Protein AF-A0A927X8B6-F1 (afdb_monomer_lite)

Foldseek 3Di:
DDDDDDDDDDDDDDDDDDPDPDPPPPPPDPDDDDPDDDDDDDDPPPPCPPVVVVVVVVVVVVVVVVVVVVVVVVVVVVVVVVVVPPPPPPPDDDDDDDDDDPDDPPPDDLDAWEKEWAAPDLPQCKIFIDIVVDPDTPDIDNDPVVNVVVVVVVCVVVVRNHDYWYQDSVRDTDDD

Secondary structure (DSSP, 8-state):
----------------------------------S--PPPPPPGGG----HHHHHHHHHHHHHHHHHHHHHHHHHHHHHHHHHHHSSSS-----PPPPP--PPP------PPPEEEEEESSSS---EEEEETT--SEEEEES-HHHHHHHHHHHHHHH-S--EEEEEPTTS-EE--

Structure (mmCIF, N/CA/C/O backbone):
data_AF-A0A927X8B6-F1
#
_entry.id   AF-A0A927X8B6-F1
#
loop_
_atom_site.group_PDB
_atom_site.id
_atom_site.type_symbol
_atom_site.label_atom_id
_atom_site.label_alt_id
_atom_site.label_comp_id
_atom_site.label_asym_id
_atom_site.label_entity_id
_atom_site.label_seq_id
_atom_site.pdbx_PDB_ins_code
_atom_site.Cartn_x
_atom_site.Cartn_y
_atom_site.Cartn_z
_atom_site.occupancy
_atom_site.B_iso_or_equiv
_atom_site.auth_seq_id
_atom_site.auth_comp_id
_atom_site.auth_asym_id
_atom_site.auth_atom_id
_atom_site.pdbx_PDB_model_num
ATOM 1 N N . MET A 1 1 ? 44.680 -2.096 40.323 1.00 45.47 1 MET A N 1
ATOM 2 C CA . MET A 1 1 ? 43.452 -1.442 40.824 1.00 45.47 1 MET A CA 1
ATOM 3 C C . MET A 1 1 ? 42.272 -1.868 39.955 1.00 45.47 1 MET A C 1
ATOM 5 O O . MET A 1 1 ? 42.307 -1.581 38.764 1.00 45.47 1 MET A O 1
ATOM 9 N N . PRO A 1 2 ? 41.300 -2.627 40.490 1.00 49.91 2 PRO A N 1
ATOM 10 C CA . PRO A 1 2 ? 40.186 -3.171 39.718 1.00 49.91 2 PRO A CA 1
ATOM 11 C C . PRO A 1 2 ? 38.988 -2.210 39.733 1.00 49.91 2 PRO A C 1
ATOM 13 O O . PRO A 1 2 ? 38.528 -1.813 40.800 1.00 49.91 2 PRO A O 1
ATOM 16 N N . ILE A 1 3 ? 38.454 -1.855 38.562 1.00 54.47 3 ILE A N 1
ATOM 17 C CA . ILE A 1 3 ? 37.190 -1.110 38.459 1.00 54.47 3 ILE A CA 1
ATOM 18 C C . ILE A 1 3 ? 36.094 -2.100 38.064 1.00 54.47 3 ILE A C 1
ATOM 20 O O . ILE A 1 3 ? 35.949 -2.492 36.906 1.00 54.47 3 ILE A O 1
ATOM 24 N N . SER A 1 4 ? 35.360 -2.520 39.091 1.00 49.47 4 SER A N 1
ATOM 25 C CA . SER A 1 4 ? 34.104 -3.265 39.037 1.00 49.47 4 SER A CA 1
ATOM 26 C C . SER A 1 4 ? 33.076 -2.534 38.164 1.00 49.47 4 SER A C 1
ATOM 28 O O . SER A 1 4 ? 32.756 -1.373 38.415 1.00 49.47 4 SER A O 1
ATOM 30 N N . LYS A 1 5 ? 32.544 -3.207 37.134 1.00 63.81 5 LYS A N 1
ATOM 31 C CA . LYS A 1 5 ? 31.391 -2.727 36.357 1.00 63.81 5 LYS A CA 1
ATOM 32 C C . LYS A 1 5 ? 30.147 -3.480 36.815 1.00 63.81 5 LYS A C 1
ATOM 34 O O . LYS A 1 5 ? 29.963 -4.655 36.503 1.00 63.81 5 LYS A O 1
ATOM 39 N N . VAL A 1 6 ? 29.310 -2.778 37.573 1.00 59.16 6 VAL A N 1
ATOM 40 C CA . VAL A 1 6 ? 28.020 -3.245 38.085 1.00 59.16 6 VAL A CA 1
ATOM 41 C C . VAL A 1 6 ? 27.035 -3.359 36.918 1.00 59.16 6 VAL A C 1
ATOM 43 O O . VAL A 1 6 ? 26.831 -2.414 36.159 1.00 59.16 6 VAL A O 1
ATOM 46 N N . LYS A 1 7 ? 26.455 -4.548 36.748 1.00 55.72 7 LYS A N 1
ATOM 47 C CA . LYS A 1 7 ? 25.519 -4.897 35.673 1.00 55.72 7 LYS A CA 1
ATOM 48 C C . LYS A 1 7 ? 24.091 -4.705 36.197 1.00 55.72 7 LYS A C 1
ATOM 50 O O . LYS A 1 7 ? 23.551 -5.587 36.856 1.00 55.72 7 LYS A O 1
ATOM 55 N N . THR A 1 8 ? 23.495 -3.542 35.946 1.00 59.62 8 THR A N 1
ATOM 56 C CA . THR A 1 8 ? 22.123 -3.225 36.378 1.00 59.62 8 THR A CA 1
ATOM 57 C C . THR A 1 8 ? 21.105 -3.846 35.421 1.00 59.62 8 THR A C 1
ATOM 59 O O . THR A 1 8 ? 20.920 -3.385 34.298 1.00 59.62 8 THR A O 1
ATOM 62 N N . THR A 1 9 ? 20.434 -4.910 35.859 1.00 49.34 9 THR A N 1
ATOM 63 C CA . THR A 1 9 ? 19.267 -5.501 35.188 1.00 49.34 9 THR A CA 1
ATOM 64 C C . THR A 1 9 ? 17.991 -4.743 35.554 1.00 49.34 9 THR A C 1
ATOM 66 O O . THR A 1 9 ? 17.488 -4.886 36.666 1.00 49.34 9 THR A O 1
ATOM 69 N N . LEU A 1 10 ? 17.434 -3.985 34.608 1.00 51.88 10 LEU A N 1
ATOM 70 C CA . LEU A 1 10 ? 16.079 -3.429 34.679 1.00 51.88 10 LEU A CA 1
ATOM 71 C C . LEU A 1 10 ? 15.093 -4.436 34.069 1.00 51.88 10 LEU A C 1
ATOM 73 O O . LEU A 1 10 ? 14.996 -4.580 32.852 1.00 51.88 10 LEU A O 1
ATOM 77 N N . LYS A 1 11 ? 14.370 -5.160 34.930 1.00 51.88 11 LYS A N 1
ATOM 78 C CA . LYS A 1 11 ? 13.181 -5.934 34.549 1.00 51.88 11 LYS A CA 1
ATOM 79 C C . LYS A 1 11 ? 12.005 -4.963 34.442 1.00 51.88 11 LYS A C 1
ATOM 81 O O . LYS A 1 11 ? 11.467 -4.552 35.463 1.00 51.88 11 LYS A O 1
ATOM 86 N N . MET A 1 12 ? 11.607 -4.600 33.225 1.00 58.03 12 MET A N 1
ATOM 87 C CA . MET A 1 12 ? 10.322 -3.937 32.991 1.00 58.03 12 MET A CA 1
ATOM 88 C C . MET A 1 12 ? 9.273 -4.997 32.651 1.00 58.03 12 MET A C 1
ATOM 90 O O . MET A 1 12 ? 9.260 -5.561 31.561 1.00 58.03 12 MET A O 1
ATOM 94 N N . THR A 1 13 ? 8.412 -5.290 33.619 1.00 50.03 13 THR A N 1
ATOM 95 C CA . THR A 1 13 ? 7.184 -6.066 33.448 1.00 50.03 13 THR A CA 1
ATOM 96 C C . THR A 1 13 ? 6.115 -5.170 32.824 1.00 50.03 13 THR A C 1
ATOM 98 O O . THR A 1 13 ? 5.496 -4.349 33.496 1.00 50.03 13 THR A O 1
ATOM 101 N N . LEU A 1 14 ? 5.893 -5.316 31.517 1.00 57.31 14 LEU A N 1
ATOM 102 C CA . LEU A 1 14 ? 4.730 -4.737 30.850 1.00 57.31 14 LEU A CA 1
ATOM 103 C C . LEU A 1 14 ? 3.521 -5.640 31.117 1.00 57.31 14 LEU A C 1
ATOM 105 O O . LEU A 1 14 ? 3.470 -6.782 30.666 1.00 57.31 14 LEU A O 1
ATOM 109 N N . LYS A 1 15 ? 2.565 -5.111 31.887 1.00 53.06 15 LYS A N 1
ATOM 110 C CA . LYS A 1 15 ? 1.206 -5.643 32.017 1.00 53.06 15 LYS A CA 1
ATOM 111 C C . LYS A 1 15 ? 0.536 -5.606 30.643 1.00 53.06 15 LYS A C 1
ATOM 113 O O . LYS A 1 15 ? 0.248 -4.535 30.119 1.00 53.06 15 LYS A O 1
ATOM 118 N N . THR A 1 16 ? 0.292 -6.780 30.077 1.00 52.22 16 THR A N 1
ATOM 119 C CA . THR A 1 16 ? -0.583 -6.973 28.923 1.00 52.22 16 THR A CA 1
ATOM 120 C C . THR A 1 16 ? -2.029 -6.958 29.412 1.00 52.22 16 THR A C 1
ATOM 122 O O . THR A 1 16 ? -2.458 -7.872 30.110 1.00 52.22 16 THR A O 1
ATOM 125 N N . GLU A 1 17 ? -2.776 -5.911 29.068 1.00 54.41 17 GLU A N 1
ATOM 126 C CA . GLU A 1 17 ? -4.236 -5.931 29.142 1.00 54.41 17 GLU A CA 1
ATOM 127 C C . GLU A 1 17 ? -4.773 -6.783 27.985 1.00 54.41 17 GLU A C 1
ATOM 129 O O . GLU A 1 17 ? -4.741 -6.391 26.816 1.00 54.41 17 GLU A O 1
ATOM 134 N N . GLU A 1 18 ? -5.251 -7.981 28.317 1.00 49.84 18 GLU A N 1
ATOM 135 C CA . GLU A 1 18 ? -6.046 -8.825 27.430 1.00 49.84 18 GLU A CA 1
ATOM 136 C C . GLU A 1 18 ? -7.381 -8.135 27.112 1.00 49.84 18 GLU A C 1
ATOM 138 O O . GLU A 1 18 ? -8.344 -8.188 27.882 1.00 49.84 18 GLU A O 1
ATOM 143 N N . LYS A 1 19 ? -7.484 -7.533 25.925 1.00 51.00 19 LYS A N 1
ATOM 144 C CA . LYS A 1 19 ? -8.784 -7.302 25.290 1.00 51.00 19 LYS A CA 1
ATOM 145 C C . LYS A 1 19 ? -9.341 -8.650 24.837 1.00 51.00 19 LYS A C 1
ATOM 147 O O . LYS A 1 19 ? -9.037 -9.131 23.749 1.00 51.00 19 LYS A O 1
ATOM 152 N N . LYS A 1 20 ? -10.176 -9.245 25.690 1.00 47.88 20 LYS A N 1
ATOM 153 C CA . LYS A 1 20 ? -11.065 -10.361 25.351 1.00 47.88 20 LYS A CA 1
ATOM 154 C C . LYS A 1 20 ? -12.019 -9.926 24.235 1.00 47.88 20 LYS A C 1
ATOM 156 O O . LYS A 1 20 ? -13.038 -9.292 24.495 1.00 47.88 20 LYS A O 1
ATOM 161 N N . THR A 1 21 ? -11.711 -10.277 22.993 1.00 44.16 21 THR A N 1
ATOM 162 C CA . THR A 1 21 ? -12.720 -10.393 21.941 1.00 44.16 21 THR A CA 1
ATOM 163 C C . THR A 1 21 ? -13.419 -11.733 22.138 1.00 44.16 21 THR A C 1
ATOM 165 O O . THR A 1 21 ? -12.880 -12.794 21.838 1.00 44.16 21 THR A O 1
ATOM 168 N N . ALA A 1 22 ? -14.617 -11.688 22.718 1.00 50.59 22 ALA A N 1
ATOM 169 C CA . ALA A 1 22 ? -15.495 -12.841 22.819 1.00 50.59 22 ALA A CA 1
ATOM 170 C C . ALA A 1 22 ? -15.906 -13.287 21.404 1.00 50.59 22 ALA A C 1
ATOM 172 O O . ALA A 1 22 ? -16.824 -12.733 20.803 1.00 50.59 22 ALA A O 1
ATOM 173 N N . SER A 1 23 ? -15.213 -14.288 20.862 1.00 53.00 23 SER A N 1
ATOM 174 C CA . SER A 1 23 ? -15.719 -15.095 19.756 1.00 53.00 23 SER A CA 1
ATOM 175 C C . SER A 1 23 ? -16.843 -15.967 20.311 1.00 53.00 23 SER A C 1
ATOM 177 O O . SER A 1 23 ? -16.607 -16.952 21.014 1.00 53.00 23 SER A O 1
ATOM 179 N N . VAL A 1 24 ? -18.080 -15.566 20.033 1.00 46.59 24 VAL A N 1
ATOM 180 C CA . VAL A 1 24 ? -19.284 -16.363 20.271 1.00 46.59 24 VAL A CA 1
ATOM 181 C C . VAL A 1 24 ? -19.260 -17.543 19.300 1.00 46.59 24 VAL A C 1
ATOM 183 O O . VAL A 1 24 ? -19.782 -17.475 18.191 1.00 46.59 24 VAL A O 1
ATOM 186 N N . THR A 1 25 ? -18.616 -18.634 19.707 1.00 46.47 25 THR A N 1
ATOM 187 C CA . THR A 1 25 ? -18.770 -19.935 19.054 1.00 46.47 25 THR A CA 1
ATOM 188 C C . THR A 1 25 ? -20.024 -20.577 19.635 1.00 46.47 25 THR A C 1
ATOM 190 O O . THR A 1 25 ? -20.055 -20.986 20.796 1.00 46.47 25 THR A O 1
ATOM 193 N N . VAL A 1 26 ? -21.088 -20.609 18.833 1.00 48.41 26 VAL A N 1
ATOM 194 C CA . VAL A 1 26 ? -22.376 -21.233 19.156 1.00 48.41 26 VAL A CA 1
ATOM 195 C C . VAL A 1 26 ? -22.187 -22.751 19.233 1.00 48.41 26 VAL A C 1
ATOM 197 O O . VAL A 1 26 ? -22.384 -23.482 18.265 1.00 48.41 26 VAL A O 1
ATOM 200 N N . SER A 1 27 ? -21.786 -23.237 20.406 1.00 48.31 27 SER A N 1
ATOM 201 C CA . SER A 1 27 ?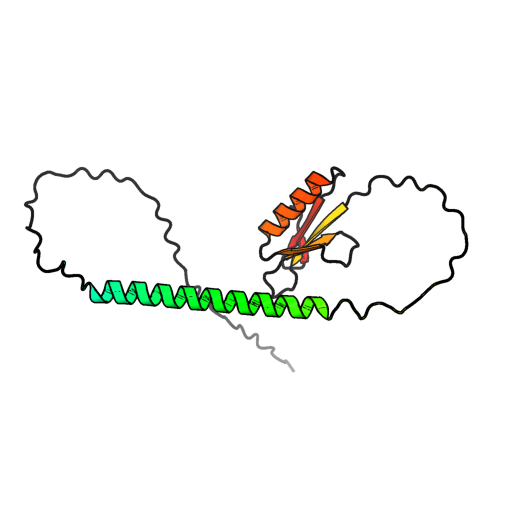 -21.833 -24.655 20.753 1.00 48.31 27 SER A CA 1
ATOM 202 C C . SER A 1 27 ? -23.282 -25.040 21.023 1.00 48.31 27 SER A C 1
ATOM 204 O O . SER A 1 27 ? -23.838 -24.779 22.090 1.00 48.31 27 SER A O 1
ATOM 206 N N . LYS A 1 28 ? -23.901 -25.661 20.021 1.00 55.03 28 LYS A N 1
ATOM 207 C CA . LYS A 1 28 ? -25.238 -26.251 20.081 1.00 55.03 28 LYS A CA 1
ATOM 208 C C . LYS A 1 28 ? -25.197 -27.483 20.997 1.00 55.03 28 LYS A C 1
ATOM 210 O O . LYS A 1 28 ? -25.062 -28.611 20.536 1.00 55.03 28 LYS A O 1
ATOM 215 N N . ARG A 1 29 ? -25.262 -27.265 22.314 1.00 53.12 29 ARG A N 1
ATOM 216 C CA . ARG A 1 29 ? -25.476 -28.331 23.301 1.00 53.12 29 ARG A CA 1
ATOM 217 C C . ARG A 1 29 ? -26.981 -28.545 23.427 1.00 53.12 29 ARG A C 1
ATOM 219 O O . ARG A 1 29 ? -27.686 -27.723 24.003 1.00 53.12 29 ARG A O 1
ATOM 226 N N . VAL A 1 30 ? -27.467 -29.629 22.833 1.00 50.25 30 VAL A N 1
ATOM 227 C CA . VAL A 1 30 ? -28.822 -30.139 23.053 1.00 50.25 30 VAL A CA 1
ATOM 228 C C . VAL A 1 30 ? -28.874 -30.624 24.500 1.00 50.25 30 VAL A C 1
ATOM 230 O O . VAL A 1 30 ? -28.329 -31.672 24.831 1.00 50.25 30 VAL A O 1
ATOM 233 N N . VAL A 1 31 ? -29.449 -29.806 25.380 1.00 50.31 31 VAL A N 1
ATOM 234 C CA . VAL A 1 31 ? -29.791 -30.207 26.745 1.00 50.31 31 VAL A CA 1
ATOM 235 C C . VAL A 1 31 ? -31.139 -30.912 26.659 1.00 50.31 31 VAL A C 1
ATOM 237 O O . VAL A 1 31 ? -32.131 -30.305 26.258 1.00 50.31 31 VAL A O 1
ATOM 240 N N . ALA A 1 32 ? -31.154 -32.204 26.983 1.00 58.38 32 ALA A N 1
ATOM 241 C CA . ALA A 1 32 ? -32.377 -32.947 27.242 1.00 58.38 32 ALA A CA 1
ATOM 242 C C . ALA A 1 32 ? -33.082 -32.303 28.445 1.00 58.38 32 ALA A C 1
ATOM 244 O O . ALA A 1 32 ? -32.494 -32.165 29.516 1.00 58.38 32 ALA A O 1
ATOM 245 N N . ILE A 1 33 ? -34.308 -31.833 28.229 1.00 54.38 33 ILE A N 1
ATOM 246 C CA . ILE A 1 33 ? -35.131 -31.177 29.243 1.00 54.38 33 ILE A CA 1
ATOM 247 C C . ILE A 1 33 ? -35.971 -32.261 29.918 1.00 54.38 33 ILE A C 1
ATOM 249 O O . ILE A 1 33 ? -36.886 -32.807 29.302 1.00 54.38 33 ILE A O 1
ATOM 253 N N . ASP A 1 34 ? -35.662 -32.545 31.181 1.00 63.03 34 ASP A N 1
ATOM 254 C CA . ASP A 1 34 ? -36.523 -33.310 32.082 1.00 63.03 34 ASP A CA 1
ATOM 255 C C . ASP A 1 34 ? -37.827 -32.531 32.358 1.00 63.03 34 ASP A C 1
ATOM 257 O O . ASP A 1 34 ? -37.784 -31.388 32.828 1.00 63.03 34 ASP A O 1
ATOM 261 N N . PRO A 1 35 ? -39.017 -33.107 32.105 1.00 57.50 35 PRO A N 1
ATOM 262 C CA . PRO A 1 35 ? -40.282 -32.405 32.266 1.00 57.50 35 PRO A CA 1
ATOM 263 C C . PRO A 1 35 ? -40.808 -32.560 33.696 1.00 57.50 35 PRO A C 1
ATOM 265 O O . PRO A 1 35 ? -41.749 -33.315 33.917 1.00 57.50 35 PRO A O 1
ATOM 268 N N . LYS A 1 36 ? -40.217 -31.876 34.685 1.00 59.53 36 LYS A N 1
ATOM 269 C CA . LYS A 1 36 ? -40.793 -31.782 36.048 1.00 59.53 36 LYS A CA 1
ATOM 270 C C . LYS A 1 36 ? -40.173 -30.648 36.871 1.00 59.53 36 LYS A C 1
ATOM 272 O O . LYS A 1 36 ? -39.516 -30.872 37.877 1.00 59.53 36 LYS A O 1
ATOM 277 N N . THR A 1 37 ? -40.417 -29.400 36.481 1.00 53.03 37 THR A N 1
ATOM 278 C CA . THR A 1 37 ? -40.300 -28.267 37.413 1.00 53.03 37 THR A CA 1
ATOM 279 C C . THR A 1 37 ? -41.397 -27.241 37.151 1.00 53.03 37 THR A C 1
ATOM 281 O O . THR A 1 37 ? -41.584 -26.709 36.058 1.00 53.03 37 THR A O 1
ATOM 284 N N . THR A 1 38 ? -42.183 -27.033 38.198 1.00 59.47 38 THR A N 1
ATOM 285 C CA . THR A 1 38 ? -43.279 -26.082 38.353 1.00 59.47 38 THR A CA 1
ATOM 286 C C . THR A 1 38 ? -42.827 -24.646 38.090 1.00 59.47 38 THR A C 1
ATOM 288 O O . THR A 1 38 ? -41.862 -24.163 38.675 1.00 59.47 38 THR A O 1
ATOM 291 N N . LYS A 1 39 ? -43.561 -23.963 37.206 1.00 59.41 39 LYS A N 1
ATOM 292 C CA . LYS A 1 39 ? -43.331 -22.580 36.768 1.00 59.41 39 LYS A CA 1
ATOM 293 C C . LYS A 1 39 ? -43.579 -21.579 37.913 1.00 59.41 39 LYS A C 1
ATOM 295 O O . LYS A 1 39 ? -44.709 -21.536 38.404 1.00 59.41 39 LYS A O 1
ATOM 300 N N . PRO A 1 40 ? -42.625 -20.708 38.286 1.00 59.03 40 PRO A N 1
ATOM 301 C CA . PRO A 1 40 ? -42.955 -19.485 39.007 1.00 59.03 40 PRO A CA 1
ATOM 302 C C . PRO A 1 40 ? -43.551 -18.453 38.032 1.00 59.03 40 PRO A C 1
ATOM 304 O O . PRO A 1 40 ? -43.034 -18.235 36.936 1.00 59.03 40 PRO A O 1
ATOM 307 N N . LYS A 1 41 ? -44.676 -17.838 38.418 1.00 60.06 41 LYS A N 1
ATOM 308 C CA . LYS A 1 41 ? -45.318 -16.735 37.683 1.00 60.06 41 LYS A CA 1
ATOM 309 C C . LYS A 1 41 ? -44.367 -15.525 37.636 1.00 60.06 41 LYS A C 1
ATOM 311 O O . LYS A 1 41 ? -43.956 -15.080 38.707 1.00 60.06 41 LYS A O 1
ATOM 316 N N . PRO A 1 42 ? -44.043 -14.957 36.459 1.00 55.94 42 PRO A N 1
ATOM 317 C CA . PRO A 1 42 ? -43.286 -13.714 36.400 1.00 55.94 42 PRO A CA 1
ATOM 318 C C . PRO A 1 42 ? -44.138 -12.550 36.923 1.00 55.94 42 PRO A C 1
ATOM 320 O O . PRO A 1 42 ? -45.304 -12.387 36.560 1.00 55.94 42 PRO A O 1
ATOM 323 N N . ASN A 1 43 ? -43.539 -11.766 37.816 1.00 54.72 43 ASN A N 1
ATOM 324 C CA . ASN A 1 43 ? -44.106 -10.566 38.416 1.00 54.72 43 ASN A CA 1
ATOM 325 C C . ASN A 1 43 ? -44.105 -9.428 37.375 1.00 54.72 43 ASN A C 1
ATOM 327 O O . ASN A 1 43 ? -43.055 -9.028 36.886 1.00 54.72 43 ASN A O 1
ATOM 331 N N . ILE A 1 44 ? -45.289 -8.925 37.019 1.00 56.03 44 ILE A N 1
ATOM 332 C CA . ILE A 1 44 ? -45.542 -7.996 35.895 1.00 56.03 44 ILE A CA 1
ATOM 333 C C . ILE A 1 44 ? -45.153 -6.530 36.223 1.00 56.03 44 ILE A C 1
ATOM 335 O O . ILE A 1 44 ? -45.356 -5.626 35.420 1.00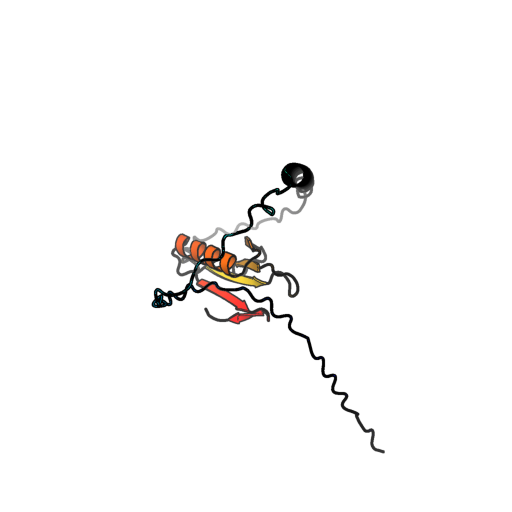 56.03 44 ILE A O 1
ATOM 339 N N . ARG A 1 45 ? -44.559 -6.255 37.392 1.00 53.19 45 ARG A N 1
ATOM 340 C CA . ARG A 1 45 ? -44.292 -4.880 37.862 1.00 53.19 45 ARG A CA 1
ATOM 341 C C . ARG A 1 45 ? -42.993 -4.219 37.381 1.00 53.19 45 ARG A C 1
ATOM 343 O O . ARG A 1 45 ? -42.810 -3.047 37.679 1.00 53.19 45 ARG A O 1
ATOM 350 N N . GLU A 1 46 ? -42.135 -4.894 36.616 1.00 52.97 46 GLU A N 1
ATOM 351 C CA . GLU A 1 46 ? -40.836 -4.328 36.184 1.00 52.97 46 GLU A CA 1
ATOM 352 C C . GLU A 1 46 ? -40.760 -3.885 34.710 1.00 52.97 46 GLU A C 1
ATOM 354 O O . GLU A 1 46 ? -39.715 -3.438 34.251 1.00 52.97 46 GLU A O 1
ATOM 359 N N . LEU A 1 47 ? -41.860 -3.932 33.951 1.00 51.69 47 LEU A N 1
ATOM 360 C CA . LEU A 1 47 ? -41.885 -3.503 32.542 1.00 51.69 47 LEU A CA 1
ATOM 361 C C . LEU A 1 47 ? -42.460 -2.092 32.346 1.00 51.69 47 LEU A C 1
ATOM 363 O O . LEU A 1 47 ? -43.196 -1.840 31.396 1.00 51.69 47 LEU A O 1
ATOM 367 N N . TYR A 1 48 ? -42.108 -1.153 33.226 1.00 53.00 48 TYR A N 1
ATOM 368 C CA . TYR A 1 48 ? -42.310 0.276 32.972 1.00 53.00 48 TYR A CA 1
ATOM 369 C C . TYR A 1 48 ? -40.954 0.926 32.702 1.00 53.00 48 TYR A C 1
ATOM 371 O O . TYR A 1 48 ? -40.421 1.685 33.504 1.00 53.00 48 TYR A O 1
ATOM 379 N N . ILE A 1 49 ? -40.366 0.560 31.562 1.00 60.53 49 ILE A N 1
ATOM 380 C CA . ILE A 1 49 ? -39.221 1.280 31.013 1.00 60.53 49 ILE A CA 1
ATOM 381 C C . ILE A 1 49 ? -39.733 2.670 30.642 1.00 60.53 49 ILE A C 1
ATOM 383 O O . ILE A 1 49 ? -40.603 2.828 29.782 1.00 60.53 49 ILE A O 1
ATOM 387 N N . ASP A 1 50 ? -39.223 3.656 31.367 1.00 64.06 50 ASP A N 1
ATOM 388 C CA . ASP A 1 50 ? -39.612 5.051 31.306 1.00 64.06 50 ASP A CA 1
ATOM 389 C C . ASP A 1 50 ? -39.419 5.587 29.875 1.00 64.06 50 ASP A C 1
ATOM 391 O O . ASP A 1 50 ? -38.303 5.733 29.371 1.00 64.06 50 ASP A O 1
ATOM 395 N N . GLN A 1 51 ? -40.526 5.857 29.173 1.00 69.38 51 GLN A N 1
ATOM 396 C CA . GLN A 1 51 ? -40.513 6.358 27.791 1.00 69.38 51 GLN A CA 1
ATOM 397 C C . GLN A 1 51 ? -39.725 7.674 27.650 1.00 69.38 51 GLN A C 1
ATOM 399 O O . GLN A 1 51 ? -39.367 8.068 26.534 1.00 69.38 51 GLN A O 1
ATOM 404 N N . SER A 1 52 ? -39.457 8.362 28.763 1.00 70.06 52 SER A N 1
ATOM 405 C CA . SER A 1 52 ? -38.640 9.569 28.809 1.00 70.06 52 SER A CA 1
ATOM 406 C C . SER A 1 52 ? -37.148 9.294 28.561 1.00 70.06 52 SER A C 1
ATOM 408 O O . SER A 1 52 ? -36.509 10.066 27.839 1.00 70.06 52 SER A O 1
ATOM 410 N N . GLU A 1 53 ? -36.600 8.171 29.034 1.00 72.31 53 GLU A N 1
ATOM 411 C CA . GLU A 1 53 ? -35.199 7.802 28.788 1.00 72.31 53 GLU A CA 1
ATOM 412 C C . GLU A 1 53 ? -34.973 7.404 27.328 1.00 72.31 53 GLU A C 1
ATOM 414 O O . GLU A 1 53 ? -33.985 7.811 26.712 1.00 72.31 53 GLU A O 1
ATOM 419 N N . LEU A 1 54 ? -35.944 6.713 26.721 1.00 72.19 54 LEU A N 1
ATOM 420 C CA . LEU A 1 54 ? -35.883 6.347 25.305 1.00 72.19 54 LEU A CA 1
ATOM 421 C C . LEU A 1 54 ? -35.923 7.581 24.385 1.00 72.19 54 LEU A C 1
ATOM 423 O O . LEU A 1 54 ? -35.277 7.597 23.333 1.00 72.19 54 LEU A O 1
ATOM 427 N N . LYS A 1 55 ? -36.657 8.632 24.776 1.00 78.69 55 LYS A N 1
ATOM 428 C CA . LYS A 1 55 ? -36.673 9.913 24.050 1.00 78.69 55 LYS A CA 1
ATOM 429 C C . LYS A 1 55 ? -35.347 10.662 24.201 1.00 78.69 55 LYS A C 1
ATOM 431 O O . LYS A 1 55 ? -34.813 11.115 23.191 1.00 78.69 55 LYS A O 1
ATOM 436 N N . ARG A 1 56 ? -34.772 10.713 25.409 1.00 78.19 56 ARG A N 1
ATOM 437 C CA . ARG A 1 56 ? -33.462 11.349 25.655 1.00 78.19 56 ARG A CA 1
ATOM 438 C C . ARG A 1 56 ? -32.320 10.652 24.913 1.00 78.19 56 ARG A C 1
ATOM 440 O O . ARG A 1 56 ? -31.470 11.332 24.345 1.00 78.19 56 ARG A O 1
ATOM 447 N N . ALA A 1 57 ? -32.330 9.319 24.850 1.00 76.38 57 ALA A N 1
ATOM 448 C CA . ALA A 1 57 ? -31.323 8.553 24.116 1.00 76.38 57 ALA A CA 1
ATOM 449 C C . ALA A 1 57 ? -31.355 8.840 22.602 1.00 76.38 57 ALA A C 1
ATOM 451 O O . ALA A 1 57 ? -30.314 9.094 21.998 1.00 76.38 57 ALA A O 1
ATOM 452 N N . LYS A 1 58 ? -32.550 8.886 21.995 1.00 78.75 58 LYS A N 1
ATOM 453 C CA . LYS A 1 58 ? -32.705 9.208 20.564 1.00 78.75 58 LYS A CA 1
ATOM 454 C C . LYS A 1 58 ? -32.314 10.646 20.229 1.00 78.75 58 LYS A C 1
ATOM 456 O O . LYS A 1 58 ? -31.801 10.910 19.144 1.00 78.75 58 LYS A O 1
ATOM 461 N N . GLU A 1 59 ? -32.567 11.584 21.136 1.00 81.94 59 GLU A N 1
ATOM 462 C CA . GLU A 1 59 ? -32.215 12.989 20.929 1.00 81.94 59 GLU A CA 1
ATOM 463 C C . GLU A 1 59 ? -30.698 13.214 21.036 1.00 81.94 59 GLU A C 1
ATOM 465 O O . GLU A 1 59 ? -30.125 13.923 20.206 1.00 81.94 59 GLU A O 1
ATOM 470 N N . ALA A 1 60 ? -30.031 12.527 21.971 1.00 78.19 60 ALA A N 1
ATOM 471 C CA . ALA A 1 60 ? -28.574 12.534 22.099 1.00 78.19 60 ALA A CA 1
ATOM 472 C C . ALA A 1 60 ? -27.873 11.963 20.850 1.00 78.19 60 ALA A C 1
ATOM 474 O O . ALA A 1 60 ? -26.945 12.589 20.333 1.00 78.19 60 ALA A O 1
ATOM 475 N N . GLU A 1 61 ? -28.363 10.844 20.308 1.00 77.88 61 GLU A N 1
ATOM 476 C CA . GLU A 1 61 ? -27.824 10.226 19.085 1.00 77.88 61 GLU A CA 1
ATOM 477 C C . GLU A 1 61 ? -27.933 11.168 17.871 1.00 77.88 61 GLU A C 1
ATOM 479 O O . GLU A 1 61 ? -26.999 11.315 17.076 1.00 77.88 61 GLU A O 1
ATOM 484 N N . ARG A 1 62 ? -29.053 11.891 17.758 1.00 79.12 62 ARG A N 1
ATOM 485 C CA . ARG A 1 62 ? -29.290 12.852 16.671 1.00 79.12 62 ARG A CA 1
ATOM 486 C C . ARG A 1 62 ? -28.362 14.070 16.762 1.00 79.12 62 ARG A C 1
ATOM 488 O O . ARG A 1 62 ? -27.902 14.579 15.737 1.00 79.12 62 ARG A O 1
ATOM 495 N N . LEU A 1 63 ? -28.060 14.521 17.980 1.00 79.06 63 LEU A N 1
ATOM 496 C CA . LEU A 1 63 ? -27.148 15.639 18.241 1.00 79.06 63 LEU A CA 1
ATOM 497 C C . LEU A 1 63 ? -25.686 15.260 17.955 1.00 79.06 63 LEU A C 1
ATOM 499 O O . LEU A 1 63 ? -24.920 16.075 17.429 1.00 79.06 63 LEU A O 1
ATOM 503 N N . GLU A 1 64 ? -25.308 14.015 18.242 1.00 78.12 64 GLU A N 1
ATOM 504 C CA . GLU A 1 64 ? -23.975 13.486 17.953 1.00 78.12 64 GLU A CA 1
ATOM 505 C C . GLU A 1 64 ? -23.759 13.262 16.445 1.00 78.12 64 GLU A C 1
ATOM 507 O O . GLU A 1 64 ? -22.711 13.639 15.905 1.00 78.12 64 GLU A O 1
ATOM 512 N N . ALA A 1 65 ? -24.784 12.780 15.733 1.00 76.25 65 ALA A N 1
ATOM 513 C CA . ALA A 1 65 ? -24.766 12.659 14.275 1.00 76.25 65 ALA A CA 1
ATOM 514 C C . ALA A 1 65 ? -24.584 14.021 13.573 1.00 76.25 65 ALA A C 1
ATOM 516 O O . ALA A 1 65 ? -23.756 14.139 12.664 1.00 76.25 65 ALA A O 1
ATOM 517 N N . ASN A 1 66 ? -25.272 15.074 14.033 1.00 83.25 66 ASN A N 1
ATOM 518 C CA . ASN A 1 66 ? -25.117 16.426 13.481 1.00 83.25 66 ASN A CA 1
ATOM 519 C C . ASN A 1 66 ? -23.719 17.016 13.739 1.00 83.25 66 ASN A C 1
ATOM 521 O O . ASN A 1 66 ? -23.109 17.581 12.828 1.00 83.25 66 ASN A O 1
ATOM 525 N N . LYS A 1 67 ? -23.157 16.829 14.944 1.00 80.62 67 LYS A N 1
ATOM 526 C CA . LYS A 1 67 ? -21.776 17.257 15.244 1.00 80.62 67 LYS A CA 1
ATOM 527 C C . LYS A 1 67 ? -20.739 16.554 14.365 1.00 80.62 67 LYS A C 1
ATOM 529 O O . LYS A 1 67 ? -19.729 17.166 14.011 1.00 80.62 67 LYS A O 1
ATOM 534 N N . LYS A 1 68 ? -20.963 15.286 14.005 1.00 73.69 68 LYS A N 1
ATOM 535 C CA . LYS A 1 68 ? -20.060 14.535 13.120 1.00 73.69 68 LYS A CA 1
ATOM 536 C C . LYS A 1 68 ? -20.096 15.075 11.686 1.00 73.69 68 LYS A C 1
ATOM 538 O O . LYS A 1 68 ? -19.034 15.315 11.116 1.00 73.69 68 LYS A O 1
ATOM 543 N N . GLN A 1 69 ? -21.286 15.369 11.156 1.00 75.31 69 GLN A N 1
ATOM 544 C CA . GLN A 1 69 ? -21.435 15.950 9.815 1.00 75.31 69 GLN A CA 1
ATOM 545 C C . GLN A 1 69 ? -20.843 17.367 9.704 1.00 75.31 69 GLN A C 1
ATOM 547 O O . GLN A 1 69 ? -20.246 17.705 8.680 1.00 75.31 69 GLN A O 1
ATOM 552 N N . GLU A 1 70 ? -20.941 18.195 10.752 1.00 76.31 70 GLU A N 1
ATOM 553 C CA . GLU A 1 70 ? -20.338 19.538 10.744 1.00 76.31 70 GLU A CA 1
ATOM 554 C C . GLU A 1 70 ? -18.796 19.487 10.757 1.00 76.31 70 GLU A C 1
ATOM 556 O O . GLU A 1 70 ? -18.134 20.245 10.042 1.00 76.31 70 GLU A O 1
ATOM 561 N N . ARG A 1 71 ? -18.207 18.554 11.522 1.00 77.44 71 ARG A N 1
ATOM 562 C CA . ARG A 1 71 ? -16.747 18.337 11.552 1.00 77.44 71 ARG A CA 1
ATOM 563 C C . ARG A 1 71 ? -16.211 17.864 10.203 1.00 77.44 71 ARG A C 1
ATOM 565 O O . ARG A 1 71 ? -15.136 18.297 9.790 1.00 77.44 71 ARG A O 1
ATOM 572 N N . GLU A 1 72 ? -16.964 17.020 9.507 1.00 71.94 72 GLU A N 1
ATOM 573 C CA . GLU A 1 72 ? -16.576 16.482 8.203 1.00 71.94 72 GLU A CA 1
ATOM 574 C C . GLU A 1 72 ? -16.640 17.552 7.099 1.00 71.94 72 GLU A C 1
ATOM 576 O O . GLU A 1 72 ? -15.702 17.676 6.308 1.00 71.94 72 GLU A O 1
ATOM 581 N N . LYS A 1 73 ? -17.663 18.422 7.116 1.00 73.25 73 LYS A N 1
ATOM 582 C CA . LYS A 1 73 ? -17.738 19.581 6.206 1.00 73.25 73 LYS A CA 1
ATOM 583 C C . LYS A 1 73 ? -16.588 20.572 6.420 1.00 73.25 73 LYS A C 1
ATOM 585 O O . LYS A 1 73 ? -15.938 20.954 5.447 1.00 73.25 73 LYS A O 1
ATOM 590 N N . LYS A 1 74 ? -16.263 20.920 7.674 1.00 71.75 74 LYS A N 1
ATOM 591 C CA . LYS A 1 74 ? -15.119 21.804 7.993 1.00 71.75 74 LYS A CA 1
ATOM 592 C C . LYS A 1 74 ? -13.765 21.202 7.592 1.00 71.75 74 LYS A C 1
ATOM 594 O O . LYS A 1 74 ? -12.865 21.939 7.193 1.00 71.75 74 LYS A O 1
ATOM 599 N N . ALA A 1 75 ? -13.604 19.879 7.666 1.00 67.25 75 ALA A N 1
ATOM 600 C CA . ALA A 1 75 ? -12.373 19.208 7.239 1.00 67.25 75 ALA A CA 1
ATOM 601 C C . ALA A 1 75 ? -12.202 19.198 5.708 1.00 67.25 75 ALA A C 1
ATOM 603 O O . ALA A 1 75 ? -11.081 19.338 5.211 1.00 67.25 75 ALA A O 1
ATOM 604 N N . LEU A 1 76 ? -13.301 19.069 4.956 1.00 66.62 76 LEU A N 1
ATOM 605 C CA . LEU A 1 76 ? -13.270 19.070 3.492 1.00 66.62 76 LEU A CA 1
ATOM 606 C C . LEU A 1 76 ? -12.921 20.456 2.920 1.00 66.62 76 LEU A C 1
ATOM 608 O O . LEU A 1 76 ? -12.142 20.554 1.972 1.00 66.62 76 LEU A O 1
ATOM 612 N N . GLU A 1 77 ? -13.442 21.522 3.532 1.00 66.75 77 GLU A N 1
ATOM 613 C CA . GLU A 1 77 ? -13.186 22.908 3.119 1.00 66.75 77 GLU A CA 1
ATOM 614 C C . GLU A 1 77 ? -11.720 23.315 3.343 1.00 66.75 77 GLU A C 1
ATOM 616 O O . GLU A 1 77 ? -11.090 23.916 2.470 1.00 66.75 77 GLU A O 1
ATOM 621 N N . LYS A 1 78 ? -11.117 22.874 4.456 1.00 65.25 78 LYS A N 1
ATOM 622 C CA . LYS A 1 78 ? -9.701 23.139 4.754 1.00 65.25 78 LYS A CA 1
ATOM 623 C C . LYS A 1 78 ? -8.752 22.465 3.748 1.00 65.25 78 LYS A C 1
ATOM 625 O O . LYS A 1 78 ? -7.775 23.073 3.321 1.00 65.25 78 LYS A O 1
ATOM 630 N N . ARG A 1 79 ? -9.095 21.257 3.280 1.00 59.44 79 ARG A N 1
ATOM 631 C CA . ARG A 1 79 ? -8.340 20.521 2.244 1.00 59.44 79 ARG A CA 1
ATOM 632 C C . ARG A 1 79 ? -8.462 21.124 0.839 1.00 59.44 79 ARG A C 1
ATOM 634 O O . ARG A 1 79 ? -7.597 20.873 -0.001 1.00 59.44 79 ARG A O 1
ATOM 641 N N . ALA A 1 80 ? -9.519 21.887 0.559 1.00 58.75 80 ALA A N 1
ATOM 642 C CA . ALA A 1 80 ? -9.699 22.550 -0.733 1.00 58.75 80 ALA A CA 1
ATOM 643 C C . ALA A 1 80 ? -8.836 23.819 -0.865 1.00 58.75 80 ALA A C 1
ATOM 645 O O . ALA A 1 80 ? -8.401 24.147 -1.971 1.00 58.75 80 ALA A O 1
ATOM 646 N N . LEU A 1 81 ? -8.541 24.498 0.249 1.00 58.53 81 LEU A N 1
ATOM 647 C CA . LEU A 1 81 ? -7.726 25.715 0.259 1.00 58.53 81 LEU A CA 1
ATOM 648 C C . LEU A 1 81 ? -6.224 25.422 0.068 1.00 58.53 81 LEU A C 1
ATOM 650 O O . LEU A 1 81 ? -5.545 26.148 -0.653 1.00 58.53 81 LEU A O 1
ATOM 654 N N . GLU A 1 82 ? -5.717 24.315 0.622 1.00 55.38 82 GLU A N 1
ATOM 655 C CA . GLU A 1 82 ? -4.295 23.930 0.520 1.00 55.38 82 GLU A CA 1
ATOM 656 C C . GLU A 1 82 ? -3.887 23.435 -0.879 1.00 55.38 82 GLU A C 1
ATOM 658 O O . GLU A 1 82 ? -2.728 23.552 -1.271 1.00 55.38 82 GLU A O 1
ATOM 663 N N . LYS A 1 83 ? -4.832 22.932 -1.686 1.00 56.09 83 LYS A N 1
ATOM 664 C CA . LYS A 1 83 ? -4.534 22.509 -3.067 1.00 56.09 83 LYS A CA 1
ATOM 665 C C . LYS A 1 83 ? -4.324 23.677 -4.036 1.00 56.09 83 LYS A C 1
ATOM 667 O O . LYS A 1 83 ? -3.737 23.458 -5.092 1.00 56.09 83 LYS A O 1
ATOM 672 N N . LYS A 1 84 ? -4.777 24.895 -3.710 1.00 55.72 84 LYS A N 1
ATOM 673 C CA . LYS A 1 84 ? -4.633 26.071 -4.591 1.00 55.72 84 LYS A CA 1
ATOM 674 C C . LYS A 1 84 ? -3.308 26.820 -4.415 1.00 55.72 84 LYS A C 1
ATOM 676 O O . LYS A 1 84 ? -2.899 27.513 -5.336 1.00 55.72 84 LYS A O 1
ATOM 681 N N . THR A 1 85 ? -2.607 26.663 -3.293 1.00 49.59 85 THR A N 1
ATOM 682 C CA . THR A 1 85 ? -1.373 27.419 -3.003 1.00 49.59 85 THR A CA 1
ATOM 683 C C . THR A 1 85 ? -0.083 26.742 -3.481 1.00 49.59 85 THR A C 1
ATOM 685 O O . THR A 1 85 ? 0.950 27.399 -3.542 1.00 49.59 85 THR A O 1
ATOM 688 N N . MET A 1 86 ? -0.110 25.463 -3.885 1.00 49.50 86 MET A N 1
ATOM 689 C CA . MET A 1 86 ? 1.091 24.737 -4.348 1.00 49.50 86 MET A CA 1
ATOM 690 C C . MET A 1 86 ? 1.300 24.713 -5.873 1.00 49.50 86 MET A C 1
ATOM 692 O O . MET A 1 86 ? 2.336 24.240 -6.336 1.00 49.50 86 MET A O 1
ATOM 696 N N . SER A 1 87 ? 0.361 25.224 -6.676 1.00 50.41 87 SER A N 1
ATOM 697 C CA . SER A 1 87 ? 0.482 25.213 -8.144 1.00 50.41 87 SER A CA 1
ATOM 698 C C . SER A 1 87 ? 1.222 26.417 -8.740 1.00 50.41 87 SER A C 1
ATOM 700 O O . SER A 1 87 ? 1.507 26.408 -9.936 1.00 50.41 87 SER A O 1
ATOM 702 N N . GLU A 1 88 ? 1.553 27.443 -7.950 1.00 49.06 88 GLU A N 1
ATOM 703 C CA . GLU A 1 88 ? 2.086 28.708 -8.486 1.00 49.06 88 GLU A CA 1
ATOM 704 C C . GLU A 1 88 ? 3.621 28.847 -8.396 1.00 49.06 88 GLU A C 1
ATOM 706 O O . GLU A 1 88 ? 4.205 29.697 -9.059 1.00 49.06 88 GLU A O 1
ATOM 711 N N . THR A 1 89 ? 4.326 27.971 -7.668 1.00 46.47 89 THR A N 1
ATOM 712 C CA . THR A 1 89 ? 5.760 28.170 -7.349 1.00 46.47 89 THR A CA 1
ATOM 713 C C . THR A 1 89 ? 6.763 27.397 -8.232 1.00 46.47 89 THR A C 1
ATOM 715 O O . THR A 1 89 ? 7.961 27.454 -7.972 1.00 46.47 89 THR A O 1
ATOM 718 N N . ILE A 1 90 ? 6.344 26.677 -9.287 1.00 50.41 90 ILE A N 1
ATOM 719 C CA . ILE A 1 90 ? 7.252 25.789 -10.071 1.00 50.41 90 ILE A CA 1
ATOM 720 C C . ILE A 1 90 ? 7.603 26.336 -11.478 1.00 50.41 90 ILE A C 1
ATOM 722 O O . ILE A 1 90 ? 8.292 25.688 -12.264 1.00 50.41 90 ILE A O 1
ATOM 726 N N . LYS A 1 91 ? 7.219 27.567 -11.829 1.00 52.06 91 LYS A N 1
ATOM 727 C CA . LYS A 1 91 ? 7.712 28.213 -13.061 1.00 52.06 91 LYS A CA 1
ATOM 728 C C . LYS A 1 91 ? 8.918 29.080 -12.734 1.00 52.06 91 LYS A C 1
ATOM 730 O O . LYS A 1 91 ? 8.720 30.231 -12.391 1.00 52.06 91 LYS A O 1
ATOM 735 N N . LEU A 1 92 ? 10.128 28.523 -12.835 1.00 53.75 92 LEU A N 1
ATOM 736 C CA . LEU A 1 92 ? 11.394 29.190 -13.206 1.00 53.75 92 LEU A CA 1
ATOM 737 C C . LEU A 1 92 ? 12.573 28.372 -12.659 1.00 53.75 92 LEU A C 1
ATOM 739 O O . LEU A 1 92 ? 13.024 28.614 -11.544 1.00 53.75 92 LEU A O 1
ATOM 743 N N . LYS A 1 93 ? 13.109 27.435 -13.455 1.00 50.91 93 LYS A N 1
ATOM 744 C CA . LYS A 1 93 ? 14.567 27.236 -13.577 1.00 50.91 93 LYS A CA 1
ATOM 745 C C . LYS A 1 93 ? 14.946 26.181 -14.620 1.00 50.91 93 LYS A C 1
ATOM 747 O O . LYS A 1 93 ? 14.411 25.083 -14.641 1.00 50.91 93 LYS A O 1
ATOM 752 N N . ALA A 1 94 ? 15.976 26.564 -15.377 1.00 46.44 94 ALA A N 1
ATOM 753 C CA . ALA A 1 94 ? 16.955 25.743 -16.088 1.00 46.44 94 ALA A CA 1
ATOM 754 C C . ALA A 1 94 ? 16.557 25.125 -17.445 1.00 46.44 94 ALA A C 1
ATOM 756 O O . ALA A 1 94 ? 16.042 24.018 -17.537 1.00 46.44 94 ALA A O 1
ATOM 757 N N . LYS A 1 95 ? 16.955 25.824 -18.520 1.00 57.53 95 LYS A N 1
ATOM 758 C CA . LYS A 1 95 ? 17.327 25.221 -19.811 1.00 57.53 95 LYS A CA 1
ATOM 759 C C . LYS A 1 95 ? 18.799 24.775 -19.750 1.00 57.53 95 LYS A C 1
ATOM 761 O O . LYS A 1 95 ? 19.653 25.650 -19.598 1.00 57.53 95 LYS A O 1
ATOM 766 N N . PRO A 1 96 ? 19.133 23.489 -19.932 1.00 57.94 96 PRO A N 1
ATOM 767 C CA . PRO A 1 96 ? 20.458 23.078 -20.380 1.00 57.94 96 PRO A CA 1
ATOM 768 C C . PRO A 1 96 ? 20.500 22.961 -21.915 1.00 57.94 96 PRO A C 1
ATOM 770 O O . PRO A 1 96 ? 19.553 22.494 -22.545 1.00 57.94 96 PRO A O 1
ATOM 773 N N . LYS A 1 97 ? 21.608 23.416 -22.513 1.00 54.53 97 LYS A N 1
ATOM 774 C CA . LYS A 1 97 ? 21.930 23.261 -23.940 1.00 54.53 97 LYS A CA 1
ATOM 775 C C . LYS A 1 97 ? 22.124 21.768 -24.250 1.00 54.53 97 LYS A C 1
ATOM 777 O O . LYS A 1 97 ? 22.990 21.144 -23.642 1.00 54.53 97 LYS A O 1
ATOM 782 N N . GLN A 1 98 ? 21.329 21.212 -25.165 1.00 51.47 98 GLN A N 1
ATOM 783 C CA . GLN A 1 98 ? 21.542 19.874 -25.722 1.00 51.47 98 GLN A CA 1
ATOM 784 C C . GLN A 1 98 ? 22.555 19.944 -26.871 1.00 51.47 98 GLN A C 1
ATOM 786 O O . GLN A 1 98 ? 22.460 20.812 -27.734 1.00 51.47 98 GLN A O 1
ATOM 791 N N . LEU A 1 99 ? 23.534 19.040 -26.831 1.00 56.16 99 LEU A N 1
ATOM 792 C CA . LEU A 1 99 ? 24.405 18.675 -27.944 1.00 56.16 99 LEU A CA 1
ATOM 793 C C . LEU A 1 99 ? 23.696 17.581 -28.751 1.00 56.16 99 LEU A C 1
ATOM 795 O O . LEU A 1 99 ? 23.302 16.561 -28.182 1.00 56.16 99 LEU A O 1
ATOM 799 N N . ASP A 1 100 ? 23.532 17.815 -30.050 1.00 58.12 100 ASP A N 1
ATOM 800 C CA . ASP A 1 100 ? 22.866 16.912 -30.987 1.00 58.12 100 ASP A CA 1
ATOM 801 C C . ASP A 1 100 ? 23.723 15.669 -31.258 1.00 58.12 100 ASP A C 1
ATOM 803 O O . ASP A 1 100 ? 24.684 15.698 -32.026 1.00 58.12 100 ASP A O 1
ATOM 807 N N . ILE A 1 101 ? 23.357 14.556 -30.624 1.00 66.88 101 ILE A N 1
ATOM 808 C CA . ILE A 1 101 ? 23.788 13.213 -31.020 1.00 66.88 101 ILE A CA 1
ATOM 809 C C . ILE A 1 101 ? 22.523 12.479 -31.488 1.00 66.88 101 ILE A 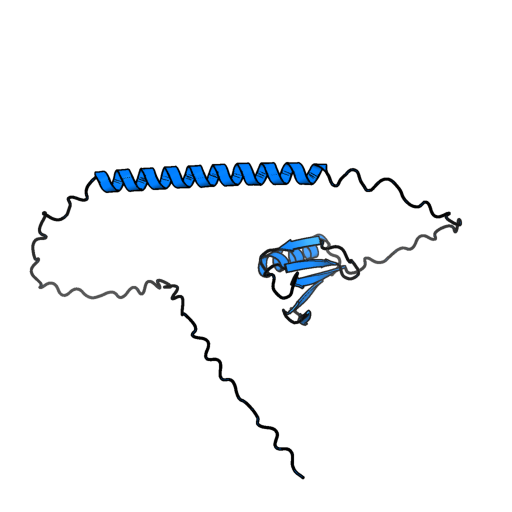C 1
ATOM 811 O O . ILE A 1 101 ? 21.564 12.403 -30.715 1.00 66.88 101 ILE A O 1
ATOM 815 N N . PRO A 1 102 ? 22.474 11.948 -32.725 1.00 68.38 102 PRO A N 1
ATOM 816 C CA . PRO A 1 102 ? 21.298 11.243 -33.224 1.00 68.38 102 PRO A CA 1
ATOM 817 C C . PRO A 1 102 ? 21.057 9.964 -32.399 1.00 68.38 102 PRO A C 1
ATOM 819 O O . PRO A 1 102 ? 21.954 9.118 -32.312 1.00 68.38 102 PRO A O 1
ATOM 822 N N . PRO A 1 103 ? 19.877 9.789 -31.771 1.00 66.06 103 PRO A N 1
ATOM 823 C CA . PRO A 1 103 ? 19.610 8.618 -30.952 1.00 66.06 103 PRO A CA 1
ATOM 824 C C . PRO A 1 103 ? 19.343 7.406 -31.848 1.00 66.06 103 PRO A C 1
ATOM 826 O O . PRO A 1 103 ? 18.362 7.359 -32.590 1.00 66.06 103 PRO A O 1
ATOM 829 N N . ALA A 1 104 ? 20.208 6.397 -31.756 1.00 65.06 104 ALA A N 1
ATOM 830 C CA . ALA A 1 104 ? 19.915 5.072 -32.286 1.00 65.06 104 ALA A CA 1
ATOM 831 C C . ALA A 1 104 ? 18.652 4.498 -31.601 1.00 65.06 104 ALA A C 1
ATOM 833 O O . ALA A 1 104 ? 18.455 4.719 -30.400 1.00 65.06 104 ALA A O 1
ATOM 834 N N . PRO A 1 105 ? 17.795 3.744 -32.314 1.00 63.62 105 PRO A N 1
ATOM 835 C CA . PRO A 1 105 ? 16.598 3.147 -31.731 1.00 63.62 105 PRO A CA 1
ATOM 836 C C . PRO A 1 105 ? 16.989 2.007 -30.781 1.00 63.62 105 PRO A C 1
ATOM 838 O O . PRO A 1 105 ? 17.233 0.873 -31.189 1.00 63.62 105 PRO A O 1
ATOM 841 N N . ILE A 1 106 ? 17.056 2.307 -29.483 1.00 60.03 106 ILE A N 1
ATOM 842 C CA . ILE A 1 106 ? 17.261 1.301 -28.440 1.00 60.03 106 ILE A CA 1
ATOM 843 C C . ILE A 1 106 ? 15.940 0.546 -28.267 1.00 60.03 106 ILE A C 1
ATOM 845 O O . ILE A 1 106 ? 15.028 0.998 -27.572 1.00 60.03 106 ILE A O 1
ATOM 849 N N . VAL A 1 107 ? 15.839 -0.627 -28.892 1.00 60.00 107 VAL A N 1
ATOM 850 C CA . VAL A 1 107 ? 14.777 -1.603 -28.619 1.00 60.00 107 VAL A CA 1
ATOM 851 C C . VAL A 1 107 ? 15.018 -2.164 -27.216 1.00 60.00 107 VAL A C 1
ATOM 853 O O . VAL A 1 107 ? 15.698 -3.172 -27.019 1.00 60.00 107 VAL A O 1
ATOM 856 N N . SER A 1 108 ? 14.528 -1.446 -26.206 1.00 63.03 108 SER A N 1
ATOM 857 C CA . SER A 1 108 ? 14.631 -1.861 -24.811 1.00 63.03 108 SER A CA 1
ATOM 858 C C . SER A 1 108 ? 13.680 -3.030 -24.567 1.00 63.03 108 SER A C 1
ATOM 860 O O . SER A 1 108 ? 12.467 -2.935 -24.744 1.00 63.03 108 SER A O 1
ATOM 862 N N . LYS A 1 109 ? 14.246 -4.178 -24.185 1.00 67.12 109 LYS A N 1
ATOM 863 C CA . LYS A 1 109 ? 13.470 -5.324 -23.696 1.00 67.12 109 LYS A CA 1
ATOM 864 C C . LYS A 1 109 ? 12.563 -4.850 -22.549 1.00 67.12 109 LYS A C 1
ATOM 866 O O . LYS A 1 109 ? 12.998 -3.984 -21.786 1.00 67.12 109 LYS A O 1
ATOM 871 N N . PRO A 1 110 ? 11.353 -5.418 -22.381 1.00 67.19 110 PRO A N 1
ATOM 872 C CA . PRO A 1 110 ? 10.467 -5.038 -21.288 1.00 67.19 110 PRO A CA 1
ATOM 873 C C . PRO A 1 110 ? 11.188 -5.273 -19.959 1.00 67.19 110 PRO A C 1
ATOM 875 O O . PRO A 1 110 ? 11.462 -6.408 -19.562 1.00 67.19 110 PRO A O 1
ATOM 878 N N . THR A 1 111 ? 11.564 -4.185 -19.293 1.00 80.31 111 THR A N 1
ATOM 879 C CA . THR A 1 111 ? 12.254 -4.239 -18.012 1.00 80.31 111 THR A CA 1
ATOM 880 C C . THR A 1 111 ? 11.263 -4.669 -16.940 1.00 80.31 111 THR A C 1
ATOM 882 O O . THR A 1 111 ? 10.158 -4.134 -16.819 1.00 80.31 111 THR A O 1
ATOM 885 N N . LYS A 1 112 ? 11.654 -5.681 -16.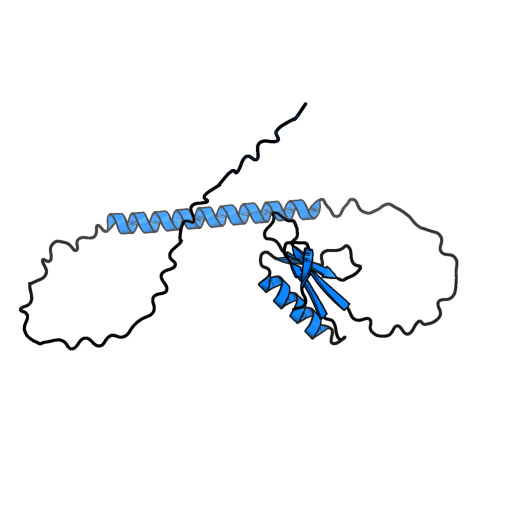162 1.00 88.38 112 LYS A N 1
ATOM 886 C CA . LYS A 1 112 ? 10.873 -6.145 -15.015 1.00 88.38 112 LYS A CA 1
ATOM 887 C C . LYS A 1 112 ? 10.765 -4.997 -14.021 1.00 88.38 112 LYS A C 1
ATOM 889 O O . LYS A 1 112 ? 11.774 -4.421 -13.622 1.00 88.38 112 LYS A O 1
ATOM 894 N N . VAL A 1 113 ? 9.539 -4.665 -13.635 1.00 91.56 113 VAL A N 1
ATOM 895 C CA . VAL A 1 113 ? 9.285 -3.591 -12.672 1.00 91.56 113 VAL A CA 1
ATOM 896 C C . VAL A 1 113 ? 9.163 -4.226 -11.305 1.00 91.56 113 VAL A C 1
ATOM 898 O O . VAL A 1 113 ? 8.363 -5.142 -11.120 1.00 91.56 113 VAL A O 1
ATOM 901 N N . ILE A 1 114 ? 9.954 -3.734 -10.364 1.00 93.00 114 ILE A N 1
ATOM 902 C CA . ILE A 1 114 ? 10.023 -4.283 -9.019 1.00 93.00 114 ILE A CA 1
ATOM 903 C C . ILE A 1 114 ? 9.357 -3.288 -8.078 1.00 93.00 114 ILE A C 1
ATOM 905 O O . ILE A 1 114 ? 9.731 -2.113 -8.037 1.00 93.00 114 ILE A O 1
ATOM 909 N N . TYR A 1 115 ? 8.337 -3.753 -7.366 1.00 94.62 115 TYR A N 1
ATOM 910 C CA . TYR A 1 115 ? 7.565 -2.938 -6.437 1.00 94.62 115 TYR A CA 1
ATOM 911 C C . TYR A 1 115 ? 8.037 -3.204 -5.014 1.00 94.62 115 TYR A C 1
ATOM 913 O O . TYR A 1 115 ? 8.068 -4.351 -4.583 1.00 94.62 115 TYR A O 1
ATOM 921 N N . HIS A 1 116 ? 8.392 -2.154 -4.284 1.00 94.19 116 HIS A N 1
ATOM 922 C CA . HIS A 1 116 ? 8.838 -2.238 -2.901 1.00 94.19 116 HIS A CA 1
ATOM 923 C C . HIS A 1 116 ? 7.754 -1.728 -1.959 1.00 94.19 116 HIS A C 1
ATOM 925 O O . HIS A 1 116 ? 7.231 -0.626 -2.144 1.00 94.19 116 HIS A O 1
ATOM 931 N N . ILE A 1 117 ? 7.461 -2.519 -0.930 1.00 94.69 117 ILE A N 1
ATOM 932 C CA . ILE A 1 117 ? 6.572 -2.145 0.169 1.00 94.69 117 ILE A CA 1
ATOM 933 C C . ILE A 1 117 ? 7.430 -1.971 1.418 1.00 94.69 117 ILE A C 1
ATOM 935 O O . ILE A 1 117 ? 8.062 -2.926 1.875 1.00 94.69 117 ILE A O 1
ATOM 939 N N . SER A 1 118 ? 7.437 -0.759 1.969 1.00 94.06 118 SER A N 1
ATOM 940 C CA . SER A 1 118 ? 8.158 -0.424 3.201 1.00 94.06 118 SER A CA 1
ATOM 941 C C . SER A 1 118 ? 7.276 0.383 4.138 1.00 94.06 118 SER A C 1
ATOM 943 O O . SER A 1 118 ? 6.349 1.063 3.704 1.00 94.06 118 SER A O 1
ATOM 945 N N . LYS A 1 119 ? 7.597 0.368 5.429 1.00 94.00 119 LYS A N 1
ATOM 946 C CA . LYS A 1 119 ? 6.989 1.285 6.396 1.00 94.00 119 LYS A CA 1
ATOM 947 C C . LYS A 1 119 ? 7.400 2.730 6.069 1.00 94.00 119 LYS A C 1
ATOM 949 O O . LYS A 1 119 ? 8.534 2.961 5.627 1.00 94.00 119 LYS A O 1
ATOM 954 N N . LEU A 1 120 ? 6.476 3.685 6.191 1.00 92.44 120 LEU A N 1
ATOM 955 C CA . LEU A 1 120 ? 6.731 5.092 5.861 1.00 92.44 120 LEU A CA 1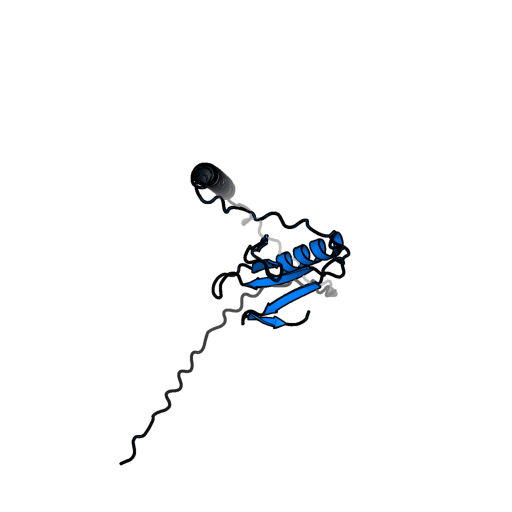
ATOM 956 C C . LEU A 1 120 ? 7.795 5.666 6.802 1.00 92.44 120 LEU A C 1
ATOM 958 O O . LEU A 1 120 ? 8.853 6.065 6.308 1.00 92.44 120 LEU A O 1
ATOM 962 N N . ASP A 1 121 ? 7.534 5.561 8.108 1.00 90.69 121 ASP A N 1
ATOM 963 C CA . ASP A 1 121 ? 8.459 5.815 9.213 1.00 90.69 121 ASP A CA 1
ATOM 964 C C . ASP A 1 121 ? 8.481 4.619 10.172 1.00 90.69 121 ASP A C 1
ATOM 966 O O . ASP A 1 121 ? 7.616 3.741 10.132 1.00 90.69 121 ASP A O 1
ATOM 970 N N . LYS A 1 122 ? 9.472 4.567 11.067 1.00 84.19 122 LYS A N 1
ATOM 971 C CA . LYS A 1 122 ? 9.557 3.497 12.078 1.00 84.19 122 LYS A CA 1
ATOM 972 C C . LYS A 1 122 ? 8.366 3.535 13.042 1.00 84.19 122 LYS A C 1
ATOM 974 O O . LYS A 1 122 ? 7.839 2.477 13.403 1.00 84.19 122 LYS A O 1
ATOM 979 N N . ASP A 1 123 ? 7.903 4.742 13.356 1.00 85.62 123 ASP A N 1
ATOM 980 C CA . ASP A 1 123 ? 6.861 5.005 14.350 1.00 85.62 123 ASP A CA 1
ATOM 981 C C . ASP A 1 123 ? 5.454 5.115 13.742 1.00 85.62 123 ASP A C 1
ATOM 983 O O . ASP A 1 123 ? 4.464 4.886 14.434 1.00 85.62 123 ASP A O 1
ATOM 987 N N . SER A 1 124 ? 5.336 5.419 12.444 1.00 87.50 124 SER A N 1
ATOM 988 C CA . SER A 1 124 ? 4.036 5.547 11.778 1.00 87.50 124 SER A CA 1
ATOM 989 C C . SER A 1 124 ? 3.508 4.185 11.332 1.00 87.50 124 SER A C 1
ATOM 991 O O . SER A 1 124 ? 4.222 3.395 10.731 1.00 87.50 124 SER A O 1
ATOM 993 N N . ASN A 1 125 ? 2.230 3.885 11.559 1.00 90.44 125 ASN A N 1
ATOM 994 C CA . ASN A 1 125 ? 1.620 2.628 11.089 1.00 90.44 125 ASN A CA 1
ATOM 995 C C . ASN A 1 125 ? 1.320 2.612 9.581 1.00 90.44 125 ASN A C 1
ATOM 997 O O . ASN A 1 125 ? 0.632 1.719 9.099 1.00 90.44 125 ASN A O 1
ATOM 1001 N N . GLN A 1 126 ? 1.850 3.580 8.838 1.00 95.06 126 GLN A N 1
ATOM 1002 C CA . GLN A 1 126 ? 1.596 3.735 7.418 1.00 95.06 126 GLN A CA 1
ATOM 1003 C C . GLN A 1 126 ? 2.641 3.004 6.582 1.00 95.06 126 GLN A C 1
ATOM 1005 O O . GLN A 1 126 ? 3.827 2.933 6.918 1.00 95.06 126 GLN A O 1
ATOM 1010 N N . TRP A 1 127 ? 2.188 2.481 5.453 1.00 95.06 127 TRP A N 1
ATOM 1011 C CA . TRP A 1 127 ? 2.977 1.720 4.500 1.00 95.06 127 TRP A CA 1
ATOM 1012 C C . TRP A 1 127 ? 3.061 2.483 3.189 1.00 95.06 127 TRP A C 1
ATOM 1014 O O . TRP A 1 127 ? 2.066 3.005 2.695 1.00 95.06 127 TRP A O 1
ATOM 1024 N N . LYS A 1 128 ? 4.253 2.555 2.607 1.00 95.50 128 LYS A N 1
ATOM 1025 C CA . LYS A 1 128 ? 4.495 3.186 1.311 1.00 95.50 128 LYS A CA 1
ATOM 1026 C C . LYS A 1 128 ? 4.840 2.136 0.270 1.00 95.50 128 LYS A C 1
ATOM 1028 O O . LYS A 1 128 ? 5.651 1.242 0.516 1.00 95.50 128 LYS A O 1
ATOM 1033 N N . LEU A 1 129 ? 4.250 2.301 -0.905 1.00 96.38 129 LEU A N 1
ATOM 1034 C CA . LEU A 1 129 ? 4.582 1.548 -2.104 1.00 96.38 129 LEU A CA 1
ATOM 1035 C C . LEU A 1 129 ? 5.390 2.444 -3.044 1.00 96.38 129 LEU A C 1
ATOM 1037 O O . LEU A 1 129 ? 4.962 3.554 -3.367 1.00 96.38 129 LEU A O 1
ATOM 1041 N N . PHE A 1 130 ? 6.538 1.963 -3.506 1.00 95.69 130 PHE A N 1
ATOM 1042 C CA . PHE A 1 130 ? 7.380 2.666 -4.476 1.00 95.69 130 PHE A CA 1
ATOM 1043 C C . PHE A 1 130 ? 8.023 1.677 -5.452 1.00 95.69 130 PHE A C 1
ATOM 1045 O O . PHE A 1 130 ? 8.031 0.468 -5.228 1.00 95.69 130 PHE A O 1
ATOM 1052 N N . ILE A 1 131 ? 8.519 2.182 -6.578 1.00 94.56 131 ILE A N 1
ATOM 1053 C CA . ILE A 1 131 ? 9.161 1.360 -7.611 1.00 94.56 131 ILE A CA 1
ATOM 1054 C C . ILE A 1 131 ? 10.668 1.349 -7.357 1.00 94.56 131 ILE A C 1
ATOM 1056 O O . ILE A 1 131 ? 11.237 2.374 -6.984 1.00 94.56 131 ILE A O 1
ATOM 1060 N N . GLN A 1 132 ? 11.331 0.215 -7.581 1.00 92.44 132 GLN A N 1
ATOM 1061 C CA . GLN A 1 132 ? 12.785 0.129 -7.459 1.00 92.44 132 GLN A CA 1
ATOM 1062 C C . GLN A 1 132 ? 13.475 1.178 -8.341 1.00 92.44 132 GLN A C 1
ATOM 1064 O O . GLN A 1 132 ? 13.177 1.302 -9.527 1.00 92.44 132 GLN A O 1
ATOM 1069 N N . GLY A 1 133 ? 14.401 1.936 -7.751 1.00 90.81 133 GLY A N 1
ATOM 1070 C CA . GLY A 1 133 ? 15.100 3.031 -8.430 1.00 90.81 133 GLY A CA 1
ATOM 1071 C C . GLY A 1 133 ? 14.296 4.331 -8.536 1.00 90.81 133 GLY A C 1
ATOM 1072 O O . GLY A 1 133 ? 14.845 5.340 -8.969 1.00 90.81 133 GLY A O 1
ATOM 1073 N N . SER A 1 134 ? 13.029 4.345 -8.110 1.00 91.81 134 SER A N 1
ATOM 1074 C CA . SER A 1 134 ? 12.249 5.571 -7.963 1.00 91.81 134 SER A CA 1
ATOM 1075 C C . SER A 1 134 ? 12.352 6.099 -6.535 1.00 91.81 134 SER A C 1
ATOM 1077 O O . SER A 1 134 ? 12.216 5.354 -5.565 1.00 91.81 134 SER A O 1
ATOM 1079 N N . THR A 1 135 ? 12.563 7.405 -6.405 1.00 92.56 135 THR A N 1
ATOM 1080 C CA . THR A 1 135 ? 12.467 8.131 -5.131 1.00 92.56 135 THR A CA 1
ATOM 1081 C C . THR A 1 135 ? 11.029 8.524 -4.800 1.00 92.56 135 THR A C 1
ATOM 1083 O O . THR A 1 135 ? 10.734 8.918 -3.673 1.00 92.56 135 THR A O 1
ATOM 1086 N N . SER A 1 136 ? 10.121 8.422 -5.772 1.00 95.06 136 SER A N 1
ATOM 1087 C CA . SER A 1 136 ? 8.733 8.830 -5.624 1.00 95.06 136 SER A CA 1
ATOM 1088 C C . SER A 1 136 ? 7.898 7.720 -4.994 1.00 95.06 136 SER A C 1
ATOM 1090 O O . SER A 1 136 ? 7.907 6.568 -5.434 1.00 95.06 136 SER A O 1
ATOM 1092 N N . ILE A 1 137 ? 7.125 8.092 -3.977 1.00 96.00 137 ILE A N 1
ATOM 1093 C CA . ILE A 1 137 ? 6.107 7.223 -3.394 1.00 96.00 137 ILE A CA 1
ATOM 1094 C C . ILE A 1 137 ? 4.917 7.196 -4.350 1.00 96.00 137 ILE A C 1
ATOM 1096 O O . ILE A 1 137 ? 4.384 8.241 -4.715 1.00 96.00 137 ILE A O 1
ATOM 1100 N N . LEU A 1 138 ? 4.501 5.996 -4.750 1.00 95.44 138 LEU A N 1
ATOM 1101 C CA . LEU A 1 138 ? 3.361 5.813 -5.640 1.00 95.44 138 LEU A CA 1
ATOM 1102 C C . LEU A 1 138 ? 2.046 6.010 -4.882 1.00 95.44 138 LEU A C 1
ATOM 1104 O O . LEU A 1 138 ? 1.143 6.692 -5.361 1.00 95.44 138 LEU A O 1
ATOM 1108 N N . LYS A 1 139 ? 1.944 5.390 -3.700 1.00 96.94 139 LYS A N 1
ATOM 1109 C CA . LYS A 1 139 ? 0.791 5.500 -2.802 1.00 96.94 139 LYS A CA 1
ATOM 1110 C C . LYS A 1 139 ? 1.187 5.143 -1.368 1.00 96.94 139 LYS A C 1
ATOM 1112 O O . LYS A 1 139 ? 2.098 4.339 -1.152 1.00 96.94 139 LYS A O 1
ATOM 1117 N N . VAL A 1 140 ? 0.501 5.761 -0.411 1.00 97.06 140 VAL A N 1
ATOM 1118 C CA . VAL A 1 140 ? 0.596 5.466 1.023 1.00 97.06 140 VAL A CA 1
ATOM 1119 C C . VAL A 1 140 ? -0.697 4.784 1.458 1.00 97.06 140 VAL A C 1
ATOM 1121 O O . VAL A 1 140 ? -1.774 5.150 0.987 1.00 97.06 140 VAL A O 1
ATOM 1124 N N . PHE A 1 141 ? -0.570 3.796 2.332 1.00 97.06 141 PHE A N 1
ATOM 1125 C CA . PHE A 1 141 ? -1.643 2.959 2.849 1.00 97.06 141 PHE A CA 1
ATOM 1126 C C . PHE A 1 141 ? -1.590 2.939 4.371 1.00 97.06 141 PHE A C 1
ATOM 1128 O O . PHE A 1 141 ? -0.509 3.031 4.957 1.00 97.06 141 PHE A O 1
ATOM 1135 N N . ASP A 1 142 ? -2.739 2.762 5.011 1.00 95.88 142 ASP A N 1
ATOM 1136 C CA . ASP A 1 142 ? -2.808 2.629 6.469 1.00 95.88 142 ASP A CA 1
ATOM 1137 C C . ASP A 1 142 ? -2.585 1.175 6.925 1.00 95.88 142 ASP A C 1
ATOM 1139 O O . ASP A 1 142 ? -2.246 0.927 8.081 1.00 95.88 142 ASP A O 1
ATOM 1143 N N . SER A 1 143 ? -2.728 0.203 6.015 1.00 95.62 143 SER A N 1
ATOM 1144 C CA . SER A 1 143 ? -2.538 -1.224 6.285 1.00 95.62 143 SER A CA 1
ATOM 1145 C C . SER A 1 143 ? -1.537 -1.869 5.327 1.00 95.62 143 SER A C 1
ATOM 1147 O O . SER A 1 143 ? -1.501 -1.579 4.131 1.00 95.62 143 SER A O 1
ATOM 1149 N N . HIS A 1 144 ? -0.750 -2.809 5.855 1.00 93.25 144 HIS A N 1
ATOM 1150 C CA . HIS A 1 144 ? 0.182 -3.625 5.074 1.00 93.25 144 HIS A CA 1
ATOM 1151 C C . HIS A 1 144 ? -0.536 -4.493 4.033 1.00 93.25 144 HIS A C 1
ATOM 1153 O O . HIS A 1 144 ? -0.056 -4.653 2.915 1.00 93.25 144 HIS A O 1
ATOM 1159 N N . LEU A 1 145 ? -1.688 -5.051 4.415 1.00 93.75 145 LEU A N 1
ATOM 1160 C CA . LEU A 1 145 ? -2.449 -5.983 3.585 1.00 93.75 145 LEU A CA 1
ATOM 1161 C C . LEU A 1 145 ? -3.015 -5.260 2.353 1.00 93.75 145 LEU A C 1
ATOM 1163 O O . LEU A 1 145 ? -2.853 -5.736 1.235 1.00 93.75 145 LEU A O 1
ATOM 1167 N N . GLU A 1 146 ? -3.534 -4.044 2.546 1.00 96.50 146 GLU A N 1
ATOM 1168 C CA . GLU A 1 146 ? -4.029 -3.183 1.464 1.00 96.50 146 GLU A CA 1
ATOM 1169 C C . GLU A 1 146 ? -2.913 -2.810 0.470 1.00 96.50 146 GLU A C 1
ATOM 1171 O O . GLU A 1 146 ? -3.107 -2.840 -0.746 1.00 96.50 146 GLU A O 1
ATOM 1176 N N . ALA A 1 147 ? -1.710 -2.508 0.975 1.00 95.81 147 ALA A N 1
ATOM 1177 C CA . ALA A 1 147 ? -0.555 -2.225 0.125 1.00 95.81 147 ALA A CA 1
ATOM 1178 C C . ALA A 1 147 ? -0.150 -3.440 -0.730 1.00 95.81 147 ALA A C 1
ATOM 1180 O O . ALA A 1 147 ? 0.262 -3.277 -1.883 1.00 95.81 147 ALA A O 1
ATOM 1181 N N . LEU A 1 148 ? -0.268 -4.647 -0.170 1.00 94.81 148 LEU A N 1
ATOM 1182 C CA . LEU A 1 148 ? 0.076 -5.905 -0.830 1.00 94.81 148 LEU A CA 1
ATOM 1183 C C . LEU A 1 148 ? -0.931 -6.239 -1.939 1.00 94.81 148 LEU A C 1
ATOM 1185 O O . LEU A 1 148 ? -0.510 -6.493 -3.069 1.00 94.81 148 LEU A O 1
ATOM 1189 N N . GLU A 1 149 ? -2.232 -6.150 -1.656 1.00 96.19 149 GLU A N 1
ATOM 1190 C CA . GLU A 1 149 ? -3.300 -6.336 -2.652 1.00 96.19 149 GLU A CA 1
ATOM 1191 C C . GLU A 1 149 ? -3.148 -5.357 -3.822 1.00 96.19 149 GLU A C 1
ATOM 1193 O O . GLU A 1 149 ? -3.128 -5.757 -4.989 1.00 96.19 149 GLU A O 1
ATOM 1198 N N . TYR A 1 150 ? -2.920 -4.075 -3.525 1.00 96.31 150 TYR A N 1
ATOM 1199 C CA . TYR A 1 150 ? -2.731 -3.069 -4.567 1.00 96.31 150 TYR A CA 1
ATOM 1200 C C . TYR A 1 150 ? -1.480 -3.331 -5.424 1.00 96.31 150 TYR A C 1
ATOM 1202 O O . TYR A 1 150 ? -1.494 -3.134 -6.642 1.00 96.31 150 TYR A O 1
ATOM 1210 N N . ALA A 1 151 ? -0.383 -3.788 -4.815 1.00 94.75 151 ALA A N 1
ATOM 1211 C CA . ALA A 1 151 ? 0.827 -4.145 -5.550 1.00 94.75 151 ALA A CA 1
ATOM 1212 C C . ALA A 1 151 ? 0.622 -5.389 -6.435 1.00 94.75 151 ALA A C 1
ATOM 1214 O O . ALA A 1 151 ? 1.118 -5.417 -7.565 1.00 94.75 151 ALA A O 1
ATOM 1215 N N . GLN A 1 152 ? -0.136 -6.385 -5.966 1.00 94.38 152 GLN A N 1
ATOM 1216 C CA . GLN A 1 152 ? -0.505 -7.558 -6.766 1.00 94.38 152 GLN A CA 1
ATOM 1217 C C . GLN A 1 152 ? -1.334 -7.158 -7.988 1.00 94.38 152 GLN A C 1
ATOM 1219 O O . GLN A 1 152 ? -1.014 -7.576 -9.104 1.00 94.38 152 GLN A O 1
ATOM 1224 N N . ASP A 1 153 ? -2.315 -6.275 -7.816 1.00 95.06 153 ASP A N 1
ATOM 1225 C CA . ASP A 1 153 ? -3.111 -5.736 -8.920 1.00 95.06 153 ASP A CA 1
ATOM 1226 C C . ASP A 1 153 ? -2.251 -5.040 -9.982 1.00 95.06 153 ASP A C 1
ATOM 1228 O O . ASP A 1 153 ? -2.474 -5.208 -11.185 1.00 95.06 153 ASP A O 1
ATOM 1232 N N . LEU A 1 154 ? -1.246 -4.265 -9.564 1.00 93.19 154 LEU A N 1
ATOM 1233 C CA . LEU A 1 154 ? -0.314 -3.615 -10.489 1.00 93.19 154 LEU A CA 1
ATOM 1234 C C . LEU A 1 154 ? 0.553 -4.626 -11.248 1.00 93.19 154 LEU A C 1
ATOM 1236 O O . LEU A 1 154 ? 0.748 -4.475 -12.460 1.00 93.19 154 LEU A O 1
ATOM 1240 N N . CYS A 1 155 ? 1.044 -5.660 -10.564 1.00 92.12 155 CYS A N 1
ATOM 1241 C CA . CYS A 1 155 ? 1.798 -6.745 -11.191 1.00 92.12 155 CYS A CA 1
ATOM 1242 C C . CYS A 1 155 ? 0.948 -7.490 -12.231 1.00 92.12 155 CYS A C 1
ATOM 1244 O O . CYS A 1 155 ? 1.400 -7.686 -13.364 1.00 92.12 155 CYS A O 1
ATOM 1246 N N . ASN A 1 156 ? -0.301 -7.818 -11.886 1.00 91.69 156 ASN A N 1
ATOM 1247 C CA . ASN A 1 156 ? -1.248 -8.503 -12.769 1.00 91.69 156 ASN A CA 1
ATOM 1248 C C . ASN A 1 156 ? -1.578 -7.669 -14.016 1.00 91.69 156 ASN A C 1
ATOM 1250 O O . ASN A 1 156 ? -1.632 -8.200 -15.128 1.00 91.69 156 ASN A O 1
ATOM 1254 N N . LYS A 1 157 ? -1.735 -6.348 -13.857 1.00 91.38 157 LYS A N 1
ATOM 1255 C CA . LYS A 1 157 ? -2.013 -5.424 -14.968 1.00 91.38 157 LYS A CA 1
ATOM 1256 C C . LYS A 1 157 ? -0.846 -5.299 -15.948 1.00 91.38 157 LYS A C 1
ATOM 1258 O O . LYS A 1 157 ? -1.084 -5.194 -17.148 1.00 91.38 157 LYS A O 1
ATOM 1263 N N . ARG A 1 158 ? 0.407 -5.299 -15.471 1.00 86.38 158 ARG A N 1
ATOM 1264 C CA . ARG A 1 158 ? 1.582 -5.059 -16.332 1.00 86.38 158 ARG A CA 1
ATOM 1265 C C . ARG A 1 158 ? 2.073 -6.273 -17.121 1.00 86.38 158 ARG A C 1
ATOM 1267 O O . ARG A 1 158 ? 2.783 -6.049 -18.087 1.00 86.38 158 ARG A O 1
ATOM 1274 N N . ARG A 1 159 ? 1.741 -7.516 -16.742 1.00 76.81 159 ARG A N 1
ATOM 1275 C CA . ARG A 1 159 ? 2.131 -8.766 -17.451 1.00 76.81 159 ARG A CA 1
ATOM 1276 C C . ARG A 1 159 ? 3.626 -8.892 -17.838 1.00 76.81 159 ARG A C 1
ATOM 1278 O O . ARG A 1 159 ? 3.969 -9.653 -18.733 1.00 76.81 159 ARG A O 1
ATOM 1285 N N . ASN A 1 160 ? 4.531 -8.209 -17.130 1.00 80.00 160 ASN A N 1
ATOM 1286 C CA . ASN A 1 160 ? 5.962 -8.127 -17.476 1.00 80.00 160 ASN A CA 1
ATOM 1287 C C . ASN A 1 160 ? 6.876 -8.964 -16.558 1.00 80.00 160 ASN A C 1
ATOM 1289 O O . ASN A 1 160 ? 8.079 -8.720 -16.487 1.00 80.00 160 ASN A O 1
ATOM 1293 N N . GLY A 1 161 ? 6.322 -9.916 -15.799 1.00 81.31 161 GLY A N 1
ATOM 1294 C CA . GLY A 1 161 ? 7.083 -10.640 -14.769 1.00 81.31 161 GLY A CA 1
ATOM 1295 C C . GLY A 1 161 ? 7.542 -9.736 -13.617 1.00 81.31 161 GLY A C 1
ATOM 1296 O O . GLY A 1 161 ? 8.601 -9.960 -13.029 1.00 81.31 161 GLY A O 1
ATOM 1297 N N . SER A 1 162 ? 6.771 -8.681 -13.342 1.00 89.12 162 SER A N 1
ATOM 1298 C CA . SER A 1 162 ? 6.931 -7.822 -12.172 1.00 89.12 162 SER A CA 1
ATOM 1299 C C . SER A 1 162 ? 6.715 -8.619 -10.889 1.00 89.12 162 SER A C 1
ATOM 1301 O O . SER A 1 162 ? 5.850 -9.491 -10.840 1.00 89.12 162 SER A O 1
ATOM 1303 N N . TYR A 1 163 ? 7.476 -8.300 -9.845 1.00 91.06 163 TYR A N 1
ATOM 1304 C CA . TYR A 1 163 ? 7.334 -8.935 -8.537 1.00 91.06 163 TYR A CA 1
ATOM 1305 C C . TYR A 1 163 ? 7.410 -7.907 -7.410 1.00 91.06 163 TYR A C 1
ATOM 1307 O O . TYR A 1 163 ? 7.807 -6.754 -7.608 1.00 91.06 163 TYR A O 1
ATOM 1315 N N . ILE A 1 164 ? 6.990 -8.346 -6.228 1.00 92.88 164 ILE A N 1
ATOM 1316 C CA . ILE A 1 164 ? 6.856 -7.518 -5.034 1.00 92.88 164 ILE A CA 1
ATOM 1317 C C . ILE A 1 164 ? 7.992 -7.876 -4.073 1.00 92.88 164 ILE A C 1
ATOM 1319 O O . ILE A 1 164 ? 8.233 -9.049 -3.791 1.00 92.88 164 ILE A O 1
ATOM 1323 N N . LEU A 1 165 ? 8.699 -6.864 -3.579 1.00 92.06 165 LEU A N 1
ATOM 1324 C CA . LEU A 1 165 ? 9.678 -6.966 -2.503 1.00 92.06 165 LEU A CA 1
ATOM 1325 C C . LEU A 1 165 ? 9.088 -6.357 -1.239 1.00 92.06 165 LEU A C 1
ATOM 1327 O O . LEU A 1 165 ? 8.763 -5.169 -1.193 1.00 92.06 165 LEU A O 1
ATOM 1331 N N . LEU A 1 166 ? 8.986 -7.176 -0.199 1.00 91.31 166 LEU A N 1
ATOM 1332 C CA . LEU A 1 166 ? 8.489 -6.742 1.094 1.00 91.31 166 LEU A CA 1
ATOM 1333 C C . LEU A 1 166 ? 9.648 -6.459 2.037 1.00 91.31 166 LEU A C 1
ATOM 1335 O O . LEU A 1 166 ? 10.515 -7.303 2.276 1.00 91.31 166 LEU A O 1
ATOM 1339 N N . HIS A 1 167 ? 9.652 -5.255 2.593 1.00 88.88 167 HIS A N 1
ATOM 1340 C CA . HIS A 1 167 ? 10.534 -4.908 3.689 1.00 88.88 167 HIS A CA 1
ATOM 1341 C C . HIS A 1 167 ? 9.815 -5.188 5.006 1.00 88.88 167 HIS A C 1
ATOM 1343 O O . HIS A 1 167 ? 8.699 -4.727 5.243 1.00 88.88 167 HIS A O 1
ATOM 1349 N N . GLY A 1 168 ? 10.471 -5.947 5.881 1.00 83.31 168 GLY A N 1
ATOM 1350 C CA . GLY A 1 168 ? 10.037 -6.086 7.262 1.00 83.31 168 GLY A CA 1
ATOM 1351 C C . GLY A 1 168 ? 10.109 -4.749 8.012 1.00 83.31 168 GLY A C 1
ATOM 1352 O O . GLY A 1 168 ? 10.685 -3.782 7.508 1.00 83.31 168 GLY A O 1
ATOM 1353 N N . PRO A 1 169 ? 9.594 -4.695 9.250 1.00 78.12 169 PRO A N 1
ATOM 1354 C CA . PRO A 1 169 ? 9.658 -3.492 10.085 1.00 78.12 169 PRO A CA 1
ATOM 1355 C C . PRO A 1 169 ? 11.097 -2.995 10.315 1.00 78.12 169 PRO A C 1
ATOM 1357 O O . PRO A 1 169 ? 11.319 -1.797 10.447 1.00 78.12 169 PRO A O 1
ATOM 1360 N N . ASP A 1 170 ? 12.082 -3.897 10.266 1.00 78.94 170 ASP A N 1
ATOM 1361 C CA . ASP A 1 170 ? 13.510 -3.572 10.378 1.00 78.94 170 ASP A CA 1
ATOM 1362 C C . ASP A 1 170 ? 14.134 -3.042 9.072 1.00 78.94 170 ASP A C 1
ATOM 1364 O O . ASP A 1 170 ? 15.341 -2.817 9.006 1.00 78.94 170 ASP A O 1
ATOM 1368 N N . GLY A 1 171 ? 13.360 -2.932 7.988 1.00 71.56 171 GLY A N 1
ATOM 1369 C CA . GLY A 1 171 ? 13.862 -2.619 6.646 1.00 71.56 171 GLY A CA 1
ATOM 1370 C C . GLY A 1 171 ? 14.538 -3.798 5.933 1.00 71.56 171 GLY A C 1
ATOM 1371 O O . GLY A 1 171 ? 14.853 -3.701 4.745 1.00 71.56 171 GLY A O 1
ATOM 1372 N N . LYS A 1 172 ? 14.721 -4.935 6.617 1.00 83.50 172 LYS A N 1
ATOM 1373 C CA . LYS A 1 172 ? 15.240 -6.172 6.018 1.00 83.50 172 LYS A CA 1
ATOM 1374 C C . LYS A 1 172 ? 14.255 -6.728 4.995 1.00 83.50 172 LYS A C 1
ATOM 1376 O O . LYS A 1 172 ? 13.067 -6.862 5.281 1.00 83.50 172 LYS A O 1
ATOM 1381 N N . ILE A 1 173 ? 14.769 -7.089 3.825 1.00 83.75 173 ILE A N 1
ATOM 1382 C CA . ILE A 1 173 ? 13.986 -7.695 2.748 1.00 83.75 173 ILE A CA 1
ATOM 1383 C C . ILE A 1 173 ? 13.566 -9.102 3.180 1.00 83.75 173 ILE A C 1
ATOM 1385 O O . ILE A 1 173 ? 14.416 -9.939 3.490 1.00 83.75 173 ILE A O 1
ATOM 1389 N N . ARG A 1 174 ? 12.260 -9.366 3.188 1.00 74.50 174 ARG A N 1
ATOM 1390 C CA . ARG A 1 174 ? 11.699 -10.711 3.326 1.00 74.50 174 ARG A CA 1
ATOM 1391 C C . ARG A 1 174 ? 11.146 -11.117 1.965 1.00 74.50 174 ARG A C 1
ATOM 1393 O O . ARG A 1 174 ? 10.384 -10.369 1.357 1.00 74.50 174 ARG A O 1
ATOM 1400 N N . LYS A 1 175 ? 11.559 -12.286 1.473 1.00 66.94 175 LYS A N 1
ATOM 1401 C CA . LYS A 1 175 ? 10.868 -12.909 0.341 1.00 66.94 175 LYS A CA 1
ATOM 1402 C C . LYS A 1 175 ? 9.495 -13.354 0.832 1.00 66.94 175 LYS A C 1
ATOM 1404 O O . LYS A 1 175 ? 9.402 -13.950 1.904 1.00 66.94 175 LYS A O 1
ATOM 1409 N N . HIS A 1 176 ? 8.480 -13.010 0.059 1.00 60.09 176 HIS A N 1
ATOM 1410 C CA . HIS A 1 176 ? 7.108 -13.454 0.231 1.00 60.09 176 HIS A CA 1
ATOM 1411 C C . HIS A 1 176 ? 6.753 -14.382 -0.928 1.00 60.09 176 HIS A C 1
ATOM 1413 O O . HIS A 1 176 ? 7.392 -14.234 -1.997 1.00 60.09 176 HIS A O 1
#

Sequence (176 aa):
MPISKVKTTLKMTLK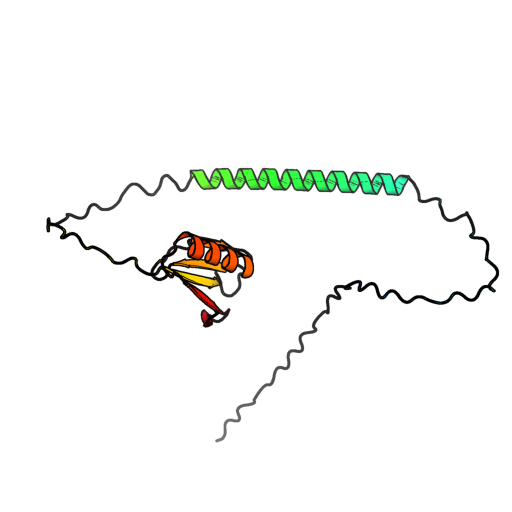TEEKKTASVTVSKRVVAIDPKTTKPKPNIRELYIDQSELKRAKEAERLEANKKQEREKKALEKRALEKKTMSETIKLKAKPKQLDIPPAPIVSKPTKVIYHISKLDKDSNQWKLFIQGSTSILKVFDSHLEALEYAQDLCNKRRNGSYILLHGPDGKIRKH

Radius of gyration: 32.01 Å; chains: 1; bounding box: 89×62×74 Å

pLDDT: mean 71.32, std 17.14, range [44.16, 97.06]